Protein AF-A0A016SB82-F1 (afdb_monomer_lite)

pLDDT: mean 73.61, std 15.63, range [39.56, 94.31]

Organism: NCBI:txid53326

Structure (mmCIF, N/CA/C/O backbone):
data_AF-A0A016SB82-F1
#
_entry.id   AF-A0A016SB82-F1
#
loop_
_atom_site.group_PDB
_atom_site.id
_atom_site.type_symbol
_atom_site.label_atom_id
_atom_site.label_alt_id
_atom_site.label_comp_id
_atom_site.label_asym_id
_atom_site.label_entity_id
_atom_site.label_seq_id
_atom_site.pdbx_PDB_ins_code
_atom_site.Cartn_x
_atom_site.Cartn_y
_atom_site.Cartn_z
_atom_site.occupancy
_atom_site.B_iso_or_equiv
_atom_site.auth_seq_id
_atom_site.auth_comp_id
_atom_site.auth_asym_id
_atom_site.auth_atom_id
_atom_site.pdbx_PDB_model_num
ATOM 1 N N . MET A 1 1 ? 33.632 -17.540 -8.692 1.00 56.72 1 MET A N 1
ATOM 2 C CA . MET A 1 1 ? 33.053 -16.509 -7.794 1.00 56.72 1 MET A CA 1
ATOM 3 C C . MET A 1 1 ? 31.520 -16.522 -7.680 1.00 56.72 1 MET A C 1
ATOM 5 O O . MET A 1 1 ? 31.001 -15.842 -6.813 1.00 56.72 1 MET A O 1
ATOM 9 N N . ARG A 1 2 ? 30.763 -17.311 -8.465 1.00 59.44 2 ARG 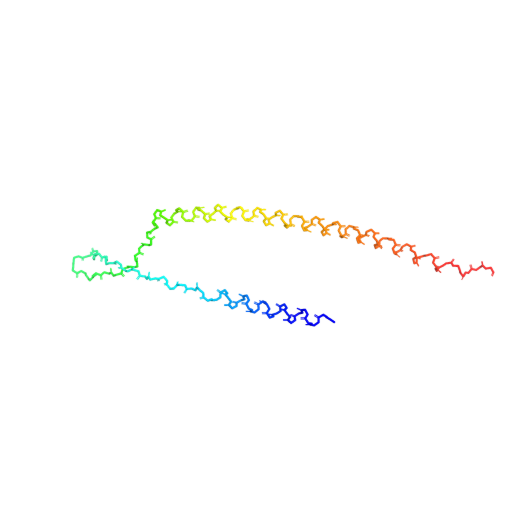A N 1
ATOM 10 C CA . ARG A 1 2 ? 29.282 -17.327 -8.400 1.00 59.44 2 ARG A CA 1
ATOM 11 C C . ARG A 1 2 ? 28.702 -17.972 -7.125 1.00 59.44 2 ARG A C 1
ATOM 13 O O . ARG A 1 2 ? 27.663 -17.539 -6.646 1.00 59.44 2 ARG A O 1
ATOM 20 N N . SER A 1 3 ? 29.399 -18.949 -6.536 1.00 67.38 3 SER A N 1
ATOM 21 C CA . SER A 1 3 ? 28.922 -19.684 -5.349 1.00 67.38 3 SER A CA 1
ATOM 22 C C . SER A 1 3 ? 28.844 -18.824 -4.083 1.00 67.38 3 SER A C 1
ATOM 24 O O . SER A 1 3 ? 27.919 -18.982 -3.293 1.00 67.38 3 SER A O 1
ATOM 26 N N . SER A 1 4 ? 29.788 -17.901 -3.887 1.00 73.25 4 SER A N 1
ATOM 27 C CA . SER A 1 4 ? 29.856 -17.080 -2.672 1.00 73.25 4 SER A CA 1
ATOM 28 C C . SER A 1 4 ? 28.705 -16.077 -2.599 1.00 73.25 4 SER A C 1
ATOM 30 O O . SER A 1 4 ? 28.134 -15.873 -1.533 1.00 73.25 4 SER A O 1
ATOM 32 N N . HIS A 1 5 ? 28.305 -15.510 -3.742 1.00 74.62 5 HIS A N 1
ATOM 33 C CA . HIS A 1 5 ? 27.167 -14.594 -3.810 1.00 74.62 5 HIS A CA 1
ATOM 34 C C . HIS A 1 5 ? 25.849 -15.293 -3.478 1.00 74.62 5 HIS A C 1
ATOM 36 O O . HIS A 1 5 ? 25.061 -14.741 -2.721 1.00 74.62 5 HIS A O 1
ATOM 42 N N . VAL A 1 6 ? 25.636 -16.519 -3.970 1.00 82.38 6 VAL A N 1
ATOM 43 C CA . VAL A 1 6 ? 24.415 -17.294 -3.687 1.00 82.38 6 VAL A CA 1
ATOM 44 C C . VAL A 1 6 ? 24.297 -17.621 -2.196 1.00 82.38 6 VAL A C 1
ATOM 46 O O . VAL A 1 6 ? 23.222 -17.475 -1.621 1.00 82.38 6 VAL A O 1
ATOM 49 N N . VAL A 1 7 ? 25.402 -17.990 -1.541 1.00 82.94 7 VAL A N 1
ATOM 50 C CA . VAL A 1 7 ? 25.413 -18.271 -0.094 1.00 82.94 7 VAL A CA 1
ATOM 51 C C . VAL A 1 7 ? 25.113 -17.009 0.717 1.00 82.94 7 VAL A C 1
ATOM 53 O O . VAL A 1 7 ? 24.285 -17.053 1.623 1.00 82.94 7 VAL A O 1
ATOM 56 N N . VAL A 1 8 ? 25.717 -15.870 0.367 1.00 83.44 8 VAL A N 1
ATOM 57 C CA . VAL A 1 8 ? 25.440 -14.589 1.038 1.00 83.44 8 VAL A CA 1
ATOM 58 C C . VAL A 1 8 ? 23.974 -14.185 0.866 1.00 83.44 8 VAL A C 1
ATOM 60 O O . VAL A 1 8 ? 23.344 -13.770 1.836 1.00 83.44 8 VAL A O 1
ATOM 63 N N . LEU A 1 9 ? 23.406 -14.365 -0.329 1.00 84.44 9 LEU A N 1
ATOM 64 C CA . LEU A 1 9 ? 22.005 -14.048 -0.623 1.00 84.44 9 LEU A CA 1
ATOM 65 C C . LEU A 1 9 ? 21.035 -14.939 0.171 1.00 84.44 9 LEU A C 1
ATOM 67 O O . LEU A 1 9 ? 20.040 -14.452 0.698 1.00 84.44 9 LEU A O 1
ATOM 71 N N . LEU A 1 10 ? 21.340 -16.231 0.321 1.00 82.94 10 LEU A N 1
ATOM 72 C CA . LEU A 1 10 ? 20.531 -17.150 1.128 1.00 82.94 10 LEU A CA 1
ATOM 73 C C . LEU A 1 10 ? 20.598 -16.824 2.626 1.00 82.94 10 LEU A C 1
ATOM 75 O O . LEU A 1 10 ? 19.574 -16.863 3.311 1.00 82.94 10 LEU A O 1
ATOM 79 N N . VAL A 1 11 ? 21.779 -16.465 3.137 1.00 84.25 11 VAL A N 1
ATOM 80 C CA . VAL A 1 11 ? 21.963 -16.088 4.548 1.00 84.25 11 VAL A CA 1
ATOM 81 C C . VAL A 1 11 ? 21.223 -14.788 4.871 1.00 84.25 11 VAL A C 1
ATOM 83 O O . VAL A 1 11 ? 20.547 -14.706 5.899 1.00 84.25 11 VAL A O 1
ATOM 86 N N . THR A 1 12 ? 21.279 -13.787 3.988 1.00 82.94 12 THR A N 1
ATOM 87 C CA . THR A 1 12 ? 20.548 -12.526 4.187 1.00 82.94 12 THR A CA 1
ATOM 88 C C . THR A 1 12 ? 19.034 -12.733 4.115 1.00 82.94 12 THR A C 1
ATOM 90 O O . THR A 1 12 ? 18.315 -12.224 4.978 1.00 82.94 12 THR A O 1
ATOM 93 N N . LEU A 1 13 ? 18.537 -13.548 3.177 1.00 83.75 13 LEU A N 1
ATOM 94 C CA . LEU A 1 13 ? 17.119 -13.932 3.098 1.00 83.75 13 LEU A CA 1
ATOM 95 C C . LEU A 1 13 ? 16.628 -14.643 4.366 1.00 83.75 13 LEU A C 1
ATOM 97 O O . LEU A 1 13 ? 15.551 -14.324 4.875 1.00 83.75 13 LEU A O 1
ATOM 101 N N . ALA A 1 14 ? 17.419 -15.569 4.912 1.00 79.31 14 ALA A N 1
ATOM 102 C CA . ALA A 1 14 ? 17.079 -16.280 6.144 1.00 79.31 14 ALA A CA 1
ATOM 103 C C . ALA A 1 14 ? 17.029 -15.343 7.371 1.00 79.31 14 ALA A C 1
ATOM 105 O O . ALA A 1 14 ? 16.137 -15.460 8.222 1.00 79.31 14 ALA A O 1
ATOM 106 N N . ALA A 1 15 ? 17.937 -14.365 7.447 1.00 78.56 15 ALA A N 1
ATOM 107 C CA . ALA A 1 15 ? 17.943 -13.355 8.505 1.00 78.56 15 ALA A CA 1
ATOM 108 C C . ALA A 1 15 ? 16.729 -12.404 8.411 1.00 78.56 15 ALA A C 1
ATOM 110 O O . ALA A 1 15 ? 16.077 -12.112 9.414 1.00 78.56 15 ALA A O 1
ATOM 111 N N . LEU A 1 16 ? 16.351 -11.986 7.200 1.00 75.94 16 LEU A N 1
ATOM 112 C CA . LEU A 1 16 ? 15.148 -11.178 6.967 1.00 75.94 16 LEU A CA 1
ATOM 113 C C . LEU A 1 16 ? 13.867 -11.945 7.331 1.00 75.94 16 LEU A C 1
ATOM 115 O O . LEU A 1 16 ? 13.003 -11.418 8.034 1.00 75.94 16 LEU A O 1
ATOM 119 N N . ALA A 1 17 ? 13.753 -13.214 6.930 1.00 74.31 17 ALA A N 1
ATOM 120 C CA . ALA A 1 17 ? 12.584 -14.040 7.235 1.00 74.31 17 ALA A CA 1
ATOM 121 C C . ALA A 1 17 ? 12.388 -14.276 8.746 1.00 74.31 17 ALA A C 1
ATOM 123 O O . ALA A 1 17 ? 11.253 -14.331 9.232 1.00 74.31 17 ALA A O 1
ATOM 124 N N . SER A 1 18 ? 13.481 -14.396 9.505 1.00 64.56 18 SER A N 1
ATOM 125 C CA . SER A 1 18 ? 13.427 -14.566 10.962 1.00 64.56 18 SER A CA 1
ATOM 126 C C . SER A 1 18 ? 13.049 -13.271 11.695 1.00 64.56 18 SER A C 1
ATOM 128 O O . SER A 1 18 ? 12.249 -13.323 12.632 1.00 64.56 18 SER A O 1
ATOM 130 N N . ALA A 1 19 ? 13.486 -12.102 11.212 1.00 62.50 19 ALA A N 1
ATOM 131 C CA . ALA A 1 19 ? 13.090 -10.801 11.762 1.00 62.50 19 ALA A CA 1
ATOM 132 C C . ALA A 1 19 ? 11.578 -10.515 11.628 1.00 62.50 19 ALA A C 1
ATOM 134 O O . ALA A 1 19 ? 10.969 -9.925 12.524 1.00 62.50 19 ALA A O 1
ATOM 135 N N . PHE A 1 20 ? 10.937 -10.988 10.554 1.00 61.38 20 PHE A N 1
ATOM 136 C CA . PHE A 1 20 ? 9.496 -10.800 10.336 1.00 61.38 20 PHE A CA 1
ATOM 137 C C . PHE A 1 20 ? 8.601 -11.669 11.240 1.00 61.38 20 PHE A C 1
ATOM 139 O O . PHE A 1 20 ? 7.452 -11.303 11.498 1.00 61.38 20 PHE A O 1
ATOM 146 N N . LYS A 1 21 ? 9.098 -12.795 11.775 1.00 58.50 21 LYS A N 1
ATOM 147 C CA . LYS A 1 21 ? 8.306 -13.686 12.650 1.00 58.50 21 LYS A CA 1
ATOM 148 C C . LYS A 1 21 ? 8.139 -13.168 14.087 1.00 58.50 21 LYS A C 1
ATOM 150 O O . LYS A 1 21 ? 7.251 -13.640 14.794 1.00 58.50 21 LYS A O 1
ATOM 155 N N . ALA A 1 22 ? 8.939 -12.196 14.526 1.00 55.34 22 ALA A N 1
ATOM 156 C CA . ALA A 1 22 ? 9.147 -11.933 15.953 1.00 55.34 22 ALA A CA 1
ATOM 157 C C . ALA A 1 22 ? 8.177 -10.948 16.641 1.00 55.34 22 ALA A C 1
ATOM 159 O O . ALA A 1 22 ? 8.323 -10.710 17.836 1.00 55.34 22 ALA A O 1
ATOM 160 N N . LYS A 1 23 ? 7.176 -10.358 15.970 1.00 55.66 23 LYS A N 1
ATOM 161 C CA . LYS A 1 23 ? 6.280 -9.379 16.632 1.00 55.66 23 LYS A CA 1
ATOM 162 C C . LYS A 1 23 ? 4.800 -9.558 16.298 1.00 55.66 23 LYS A C 1
ATOM 164 O O . LYS A 1 23 ? 4.143 -8.638 15.821 1.00 55.66 23 LYS A O 1
ATOM 169 N N . LYS A 1 24 ? 4.225 -10.720 16.617 1.00 58.94 24 LYS A N 1
ATOM 170 C CA . LYS A 1 24 ? 2.771 -10.798 16.844 1.00 58.94 24 LYS A CA 1
ATOM 171 C C . LYS A 1 24 ? 2.492 -10.427 18.300 1.00 58.94 24 LYS A C 1
ATOM 173 O O . LYS A 1 24 ? 2.527 -11.287 19.173 1.00 58.94 24 LYS A O 1
ATOM 178 N N . GLN A 1 25 ? 2.233 -9.145 18.568 1.00 56.16 25 GLN A N 1
ATOM 179 C CA . GLN A 1 25 ? 1.651 -8.760 19.855 1.00 56.16 25 GLN A CA 1
ATOM 180 C C . GLN A 1 25 ? 0.292 -9.454 20.004 1.00 56.16 25 GLN A C 1
ATOM 182 O O . GLN A 1 25 ? -0.596 -9.274 19.164 1.00 56.16 25 GLN A O 1
ATOM 187 N N . LYS A 1 26 ? 0.140 -10.261 21.060 1.00 54.97 26 LYS A N 1
ATOM 188 C CA . LYS A 1 26 ? -1.159 -10.786 21.484 1.00 54.97 26 LYS A CA 1
ATOM 189 C C . LYS A 1 26 ? -2.024 -9.582 21.863 1.00 54.97 26 LYS A C 1
ATOM 191 O O . LYS A 1 26 ? -1.721 -8.892 22.828 1.00 54.97 26 LYS A O 1
ATOM 196 N N . LYS A 1 27 ? -3.050 -9.286 21.062 1.00 61.44 27 LYS A N 1
ATOM 197 C CA . LYS A 1 27 ? -4.071 -8.297 21.426 1.00 61.44 27 LYS A CA 1
ATOM 198 C C . LYS A 1 27 ? -4.843 -8.869 22.611 1.00 61.44 27 LYS A C 1
ATOM 200 O O . LYS A 1 27 ? -5.434 -9.933 22.470 1.00 61.44 27 LYS A O 1
ATOM 205 N N . GLU A 1 28 ? -4.811 -8.175 23.739 1.00 63.31 28 GLU A N 1
ATOM 206 C CA . GLU A 1 28 ? -5.648 -8.480 24.897 1.00 63.31 28 GLU A CA 1
ATOM 207 C C . GLU A 1 28 ? -7.126 -8.408 24.477 1.00 63.31 28 GLU A C 1
ATOM 209 O O . GLU A 1 28 ? -7.559 -7.433 23.851 1.00 63.31 28 GLU A O 1
ATOM 214 N N . GLU A 1 29 ? -7.869 -9.490 24.710 1.00 64.38 29 GLU A N 1
ATOM 215 C CA . GLU A 1 29 ? -9.276 -9.601 24.328 1.00 64.38 29 GLU A CA 1
ATOM 216 C C . GLU A 1 29 ? -10.145 -9.230 25.528 1.00 64.38 29 GLU A C 1
ATOM 218 O O . GLU A 1 29 ? -10.202 -9.960 26.512 1.00 64.38 29 GLU A O 1
ATOM 223 N N . VAL A 1 30 ? -10.809 -8.077 25.448 1.00 70.94 30 VAL A N 1
ATOM 224 C CA . VAL A 1 30 ? -11.766 -7.624 26.464 1.00 70.94 30 VAL A CA 1
ATOM 225 C C . VAL A 1 30 ? -13.120 -8.279 26.176 1.00 70.94 30 VAL A C 1
ATOM 227 O O . VAL A 1 30 ? -13.577 -8.263 25.031 1.00 70.94 30 VAL A O 1
ATOM 230 N N . PHE A 1 31 ? -13.763 -8.857 27.190 1.00 73.12 31 PHE A N 1
ATOM 231 C CA . PHE A 1 31 ? -15.105 -9.444 27.101 1.00 73.12 31 PHE A CA 1
ATOM 232 C C . PHE A 1 31 ? -16.118 -8.547 27.824 1.00 73.12 31 PHE A C 1
ATOM 234 O O . PHE A 1 31 ? -15.821 -8.020 28.893 1.00 73.12 31 PHE A O 1
ATOM 241 N N . VAL A 1 32 ? -17.309 -8.374 27.245 1.00 75.38 32 VAL A N 1
ATOM 242 C CA . VAL A 1 32 ? -18.420 -7.603 27.828 1.00 75.38 32 VAL A CA 1
ATOM 243 C C . VAL A 1 32 ? -19.561 -8.558 28.161 1.00 75.38 32 VAL A C 1
ATOM 245 O O . VAL A 1 32 ? -19.876 -9.457 27.379 1.00 75.38 32 VAL A O 1
ATOM 248 N N . GLN A 1 33 ? -20.171 -8.370 29.328 1.00 74.38 33 GLN A N 1
ATOM 249 C CA . GLN A 1 33 ? -21.332 -9.139 29.756 1.00 74.38 33 GLN A CA 1
ATOM 250 C C . GLN A 1 33 ? -22.592 -8.581 29.079 1.00 74.38 33 GLN A C 1
ATOM 252 O O . GLN A 1 33 ? -22.902 -7.398 29.212 1.00 74.38 33 GLN A O 1
ATOM 257 N N . VAL A 1 34 ? -23.298 -9.427 28.333 1.00 75.62 34 VAL A N 1
ATOM 258 C CA . VAL A 1 34 ? -24.559 -9.091 27.667 1.00 75.62 34 VAL A CA 1
ATOM 259 C C . VAL A 1 34 ? -25.715 -9.567 28.548 1.00 75.62 34 VAL A C 1
ATOM 261 O O . VAL A 1 34 ? -25.702 -10.731 28.972 1.00 75.62 34 VAL A O 1
ATOM 264 N N . PRO A 1 35 ? -26.701 -8.698 28.838 1.00 73.12 35 PRO A N 1
ATOM 265 C CA . PRO A 1 35 ? -27.906 -9.090 29.557 1.00 73.12 35 PRO A CA 1
ATOM 266 C C . PRO A 1 35 ? -28.650 -10.224 28.833 1.00 73.12 35 PRO A C 1
ATOM 268 O O . PRO A 1 35 ? -28.664 -10.250 27.603 1.00 73.12 35 PRO A O 1
ATOM 271 N N . PRO A 1 36 ? -29.265 -11.164 29.564 1.00 75.00 36 PRO A N 1
ATOM 272 C CA . PRO A 1 36 ? -30.016 -12.258 28.959 1.00 75.00 36 PRO A CA 1
ATOM 273 C C . PRO A 1 36 ? -31.284 -11.742 28.256 1.00 75.00 36 PRO A C 1
ATOM 275 O O . PRO A 1 36 ? -32.023 -10.935 28.814 1.00 75.00 36 PRO A O 1
ATOM 278 N N . ASP A 1 37 ? -31.571 -12.264 27.059 1.00 75.00 37 ASP A N 1
ATOM 279 C CA . ASP A 1 37 ? -32.775 -11.925 26.274 1.00 75.00 37 ASP A CA 1
ATOM 280 C C . ASP A 1 37 ? -34.083 -12.458 26.898 1.00 75.00 37 ASP A C 1
ATOM 282 O O . ASP A 1 37 ? -35.179 -12.107 26.464 1.00 75.00 37 ASP A O 1
ATOM 286 N N . VAL A 1 38 ? -33.978 -13.325 27.913 1.00 75.50 38 VAL A N 1
ATOM 287 C CA . VAL A 1 38 ? -35.110 -13.965 28.595 1.00 75.50 38 VAL A CA 1
ATOM 288 C C . VAL A 1 38 ? -35.047 -13.741 30.111 1.00 75.50 38 VAL A C 1
ATOM 290 O O . VAL A 1 38 ? -33.959 -13.811 30.696 1.00 75.50 38 VAL A O 1
ATOM 293 N N . PRO A 1 39 ? -36.194 -13.512 30.781 1.00 71.19 39 PRO A N 1
ATOM 294 C CA . PRO A 1 39 ? -36.233 -13.374 32.233 1.00 71.19 39 PRO A CA 1
ATOM 295 C C . PRO A 1 39 ? -35.815 -14.697 32.897 1.00 71.19 39 PRO A C 1
ATOM 297 O O . PRO A 1 39 ? -36.491 -15.712 32.752 1.00 71.19 39 PRO A O 1
ATOM 300 N N . GLY A 1 40 ? -34.679 -14.678 33.605 1.00 76.62 40 GLY A N 1
ATOM 301 C CA . GLY A 1 40 ? -34.097 -15.837 34.300 1.00 76.62 40 GLY A CA 1
ATOM 302 C C . GLY A 1 40 ? -32.909 -16.520 33.601 1.00 76.62 40 GLY A C 1
ATOM 303 O O . GLY A 1 40 ? -32.430 -17.531 34.105 1.00 76.62 40 GLY A O 1
ATOM 304 N N . GLY A 1 41 ? -32.424 -16.006 32.464 1.00 69.69 41 GLY A N 1
ATOM 305 C CA . GLY A 1 41 ? -31.255 -16.565 31.767 1.00 69.69 41 GLY A CA 1
ATOM 306 C C . GLY A 1 41 ? -29.902 -16.168 32.379 1.00 69.69 41 GLY A C 1
ATOM 307 O O . GLY A 1 41 ? -29.766 -15.089 32.952 1.00 69.69 41 GLY A O 1
ATOM 308 N N . GLU A 1 42 ? -28.878 -17.013 32.219 1.00 74.38 42 GLU A N 1
ATOM 309 C CA . GLU A 1 42 ? -27.501 -16.669 32.605 1.00 74.38 42 GLU A CA 1
ATOM 310 C C . GLU A 1 42 ? -26.890 -15.599 31.673 1.00 74.38 42 GLU A C 1
ATOM 312 O O . GLU A 1 42 ? -27.118 -15.637 30.455 1.00 74.38 42 GLU A O 1
ATOM 317 N N . PRO A 1 43 ? -26.083 -14.656 32.201 1.00 74.06 43 PRO A N 1
ATOM 318 C CA . PRO A 1 43 ? -25.413 -13.647 31.387 1.00 74.06 43 PRO A CA 1
ATOM 319 C C . PRO A 1 43 ?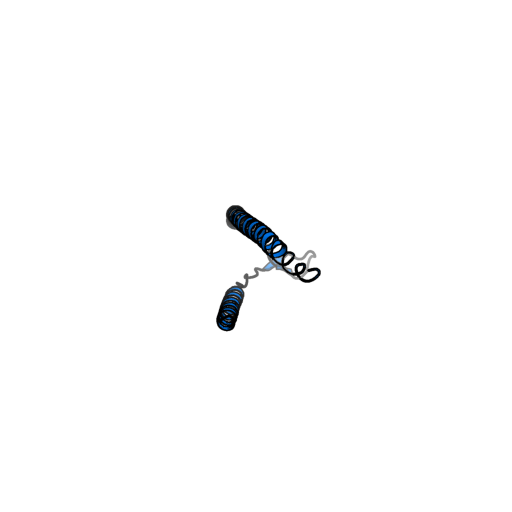 -24.417 -14.276 30.406 1.00 74.06 43 PRO A C 1
ATOM 321 O O . PRO A 1 43 ? -23.595 -15.113 30.784 1.00 74.06 43 PRO A O 1
ATOM 324 N N . ARG A 1 44 ? -24.427 -13.825 29.148 1.00 76.62 44 ARG A N 1
ATOM 325 C CA . ARG A 1 44 ? -23.463 -14.272 28.128 1.00 76.62 44 ARG A CA 1
ATOM 326 C C . ARG A 1 44 ? -22.304 -13.286 28.033 1.00 76.62 44 ARG A C 1
ATOM 328 O O . ARG A 1 44 ? -22.523 -12.087 27.891 1.00 76.62 44 ARG A O 1
ATOM 335 N N . TYR A 1 45 ? -21.067 -13.776 28.053 1.00 75.06 45 TYR A N 1
ATOM 336 C CA . TYR A 1 45 ? -19.887 -12.950 27.785 1.00 75.06 45 TYR A CA 1
ATOM 337 C C . TYR A 1 45 ? -19.562 -12.984 26.295 1.00 75.06 45 TYR A C 1
ATOM 339 O O . TYR A 1 45 ? -19.220 -14.033 25.750 1.00 75.06 45 TYR A O 1
ATOM 347 N N . VAL A 1 46 ? -19.656 -11.833 25.633 1.00 76.25 46 VAL A N 1
ATOM 348 C CA . VAL A 1 46 ? -19.272 -11.685 24.224 1.00 76.25 46 VAL A CA 1
ATOM 349 C C . VAL A 1 46 ? -17.995 -10.870 24.117 1.00 76.25 46 VAL A C 1
ATOM 351 O O . VAL A 1 46 ? -17.683 -10.031 24.963 1.00 76.25 46 VAL A O 1
ATOM 354 N N . LYS A 1 47 ? -17.232 -11.113 23.056 1.00 74.94 47 LYS A N 1
ATOM 355 C CA . LYS A 1 47 ? -16.028 -10.341 22.759 1.00 74.94 47 LYS A CA 1
ATOM 356 C C . LYS A 1 47 ? -16.404 -8.876 22.531 1.00 74.94 47 LYS A C 1
ATOM 358 O O . LYS A 1 47 ? -17.286 -8.596 21.719 1.00 74.94 47 LYS A O 1
ATOM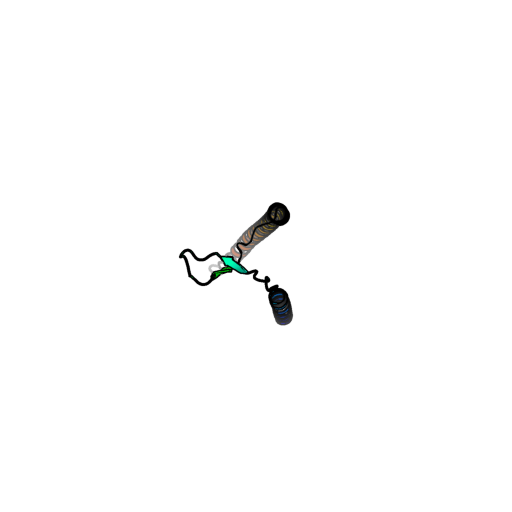 363 N N . ALA A 1 48 ? -15.739 -7.957 23.231 1.00 70.50 48 ALA A N 1
ATOM 364 C CA . ALA A 1 48 ? -16.008 -6.531 23.113 1.00 70.50 48 ALA A CA 1
ATOM 365 C C . ALA A 1 48 ? -15.846 -6.091 21.648 1.00 70.50 48 ALA A C 1
ATOM 367 O O . ALA A 1 48 ? -14.793 -6.357 21.046 1.00 70.50 48 ALA A O 1
ATOM 368 N N . PRO A 1 49 ? -16.839 -5.398 21.060 1.00 68.56 49 PRO A N 1
ATOM 369 C CA . PRO A 1 49 ? -16.658 -4.726 19.786 1.00 68.56 49 PRO A CA 1
ATOM 370 C C . PRO A 1 49 ? -15.453 -3.802 19.905 1.00 68.56 49 PRO A C 1
ATOM 372 O O . PRO A 1 49 ? -15.369 -2.984 20.822 1.00 68.56 49 PRO A O 1
ATOM 375 N N . LYS A 1 50 ? -14.480 -3.958 19.007 1.00 68.50 50 LYS A N 1
ATOM 376 C CA . LYS A 1 50 ? -13.274 -3.140 19.053 1.00 68.50 50 LYS A CA 1
ATOM 377 C C . LYS A 1 50 ? -13.625 -1.725 18.607 1.00 68.50 50 LYS A C 1
ATOM 379 O O . LYS A 1 50 ? -13.637 -1.438 17.413 1.00 68.50 50 LYS A O 1
ATOM 384 N N . VAL A 1 51 ? -13.935 -0.866 19.571 1.00 72.62 51 VAL A N 1
ATOM 385 C CA . VAL A 1 51 ? -14.229 0.543 19.320 1.00 72.62 51 VAL A CA 1
ATOM 386 C C . VAL A 1 51 ? -12.939 1.206 18.850 1.00 72.62 51 VAL A C 1
ATOM 388 O O . VAL A 1 51 ? -11.951 1.255 19.582 1.00 72.62 51 VAL A O 1
ATOM 391 N N . LEU A 1 52 ? -12.926 1.657 17.596 1.00 76.00 52 LEU A N 1
ATOM 392 C CA . LEU A 1 52 ? -11.835 2.474 17.077 1.00 76.00 52 LEU A CA 1
ATOM 393 C C . LEU A 1 52 ? -11.911 3.835 17.754 1.00 76.00 52 LEU A C 1
ATOM 395 O O . LEU A 1 52 ? -12.894 4.559 17.587 1.00 76.00 52 LEU A O 1
ATOM 399 N N . THR A 1 53 ? -10.873 4.171 18.510 1.00 86.25 53 THR A N 1
ATOM 400 C CA . THR A 1 53 ? -10.755 5.500 19.105 1.00 86.25 53 THR A CA 1
ATOM 401 C C . THR A 1 53 ? -10.519 6.547 18.010 1.00 86.25 53 THR A C 1
ATOM 403 O O . THR A 1 53 ? -10.044 6.220 16.920 1.00 86.25 53 THR A O 1
ATOM 406 N N . GLU A 1 54 ? -10.806 7.822 18.282 1.00 88.94 54 GLU A N 1
ATOM 407 C CA . GLU A 1 54 ? -10.493 8.916 17.343 1.00 88.94 54 GLU A CA 1
ATOM 408 C C . GLU A 1 54 ? -8.994 8.972 17.004 1.00 88.94 54 GLU A C 1
ATOM 410 O O . GLU A 1 54 ? -8.602 9.229 15.865 1.00 88.94 54 GLU A O 1
ATOM 415 N N . TYR A 1 55 ? -8.142 8.618 17.970 1.00 86.25 55 TYR A N 1
ATOM 416 C CA . TYR A 1 55 ? -6.709 8.465 17.747 1.00 86.25 55 TYR A CA 1
ATOM 417 C C . TYR A 1 55 ? -6.390 7.328 16.764 1.00 86.25 55 TYR A C 1
ATOM 419 O O . TYR A 1 55 ? -5.562 7.502 15.869 1.00 86.25 55 TYR A O 1
ATOM 427 N N . ASP A 1 56 ? -7.063 6.177 16.876 1.00 86.75 56 ASP A N 1
ATOM 428 C CA . ASP A 1 56 ? -6.875 5.064 15.938 1.00 86.75 56 ASP A CA 1
ATOM 429 C C . ASP A 1 56 ? -7.295 5.444 14.517 1.00 86.75 56 ASP A C 1
ATOM 431 O O . ASP A 1 56 ? -6.616 5.072 13.557 1.00 86.75 56 ASP A O 1
ATOM 435 N N . LYS A 1 57 ? -8.374 6.219 14.371 1.00 87.69 57 LYS A N 1
ATOM 436 C CA . LYS A 1 57 ? -8.816 6.739 13.069 1.00 87.69 57 LYS A CA 1
ATOM 437 C C . LYS A 1 57 ? -7.760 7.670 12.468 1.00 87.69 57 LYS A C 1
ATOM 439 O O . LYS A 1 57 ? -7.289 7.410 11.361 1.00 87.69 57 LYS A O 1
ATOM 444 N N . CYS A 1 58 ? -7.298 8.659 13.236 1.00 92.62 58 CYS A N 1
ATOM 445 C CA . CYS A 1 58 ? -6.235 9.582 12.824 1.00 92.62 58 CYS A CA 1
ATOM 446 C C . CYS A 1 58 ? -4.947 8.835 12.427 1.00 92.62 58 CYS A C 1
ATOM 448 O O . CYS A 1 58 ? -4.370 9.063 11.364 1.00 92.62 58 CYS A O 1
ATOM 450 N N . LYS A 1 59 ? -4.530 7.845 13.222 1.00 94.31 59 LYS A N 1
ATOM 451 C CA . LYS A 1 59 ? -3.358 7.008 12.927 1.00 94.31 59 LYS A CA 1
ATOM 452 C C . LYS A 1 59 ? -3.487 6.265 11.597 1.00 94.31 59 LYS A C 1
ATOM 454 O O . LYS A 1 59 ? -2.506 6.150 10.857 1.00 94.31 59 LYS A O 1
ATOM 459 N N . MET A 1 60 ? -4.669 5.733 11.296 1.00 90.38 60 MET A N 1
ATOM 460 C CA . MET A 1 60 ? -4.912 5.010 10.049 1.00 90.38 60 MET A CA 1
ATOM 461 C C . MET A 1 60 ? -4.906 5.941 8.833 1.00 90.38 60 MET A C 1
ATOM 463 O O . MET A 1 60 ? -4.377 5.558 7.788 1.00 90.38 60 MET A O 1
ATOM 467 N N . GLU A 1 61 ? -5.405 7.169 8.969 1.00 92.19 61 GLU A N 1
ATOM 468 C CA . GLU A 1 61 ? -5.317 8.187 7.917 1.00 92.19 61 GLU A CA 1
ATOM 469 C C . GLU A 1 61 ? -3.875 8.623 7.658 1.00 92.19 61 GLU A C 1
ATOM 471 O O . GLU A 1 61 ? -3.422 8.585 6.511 1.00 92.19 61 GLU A O 1
ATOM 476 N N . CYS A 1 62 ? -3.114 8.926 8.712 1.00 93.56 62 CYS A N 1
ATOM 477 C CA . CYS A 1 62 ? -1.690 9.249 8.604 1.00 93.56 62 CYS A CA 1
ATOM 478 C C . CYS A 1 62 ? -0.907 8.119 7.922 1.00 93.56 62 CYS A C 1
ATOM 480 O O . CYS A 1 62 ? -0.092 8.358 7.027 1.00 93.56 62 CYS A O 1
ATOM 482 N N . LYS A 1 63 ? -1.196 6.860 8.280 1.00 93.00 63 LYS A N 1
ATOM 483 C CA . LYS A 1 63 ? -0.604 5.694 7.616 1.00 93.00 63 LYS A CA 1
ATOM 484 C C . LYS A 1 63 ? -0.964 5.649 6.130 1.00 93.00 63 LYS A C 1
ATOM 486 O O . LYS A 1 63 ? -0.085 5.421 5.304 1.00 93.00 63 LYS A O 1
ATOM 491 N N . LYS A 1 64 ? -2.232 5.878 5.778 1.00 92.94 64 LYS A N 1
ATOM 492 C CA . LYS A 1 64 ? -2.698 5.861 4.384 1.00 92.94 64 LYS A CA 1
ATOM 493 C C . LYS A 1 64 ? -1.973 6.906 3.535 1.00 92.94 64 LYS A C 1
ATOM 495 O O . LYS A 1 64 ? -1.576 6.588 2.416 1.00 92.94 64 LYS A O 1
ATOM 500 N N . GLN A 1 65 ? -1.779 8.113 4.064 1.00 92.38 65 GLN A N 1
ATOM 501 C CA . GLN A 1 65 ? -1.061 9.187 3.372 1.00 92.38 65 GLN A CA 1
ATOM 502 C C . GLN A 1 65 ? 0.411 8.830 3.150 1.00 92.38 65 GLN A C 1
ATOM 504 O O . GLN A 1 65 ? 0.902 8.907 2.024 1.00 92.38 65 GLN A O 1
ATOM 509 N N . ARG A 1 66 ? 1.089 8.341 4.193 1.00 92.94 66 ARG A N 1
ATOM 510 C CA . ARG A 1 66 ? 2.480 7.881 4.102 1.00 92.94 66 ARG A CA 1
ATOM 511 C C . ARG A 1 66 ? 2.645 6.755 3.081 1.00 92.94 66 ARG A C 1
ATOM 513 O O . ARG A 1 66 ? 3.527 6.814 2.233 1.00 92.94 66 ARG A O 1
ATOM 520 N N . ASP A 1 67 ? 1.788 5.740 3.145 1.00 92.44 67 ASP A N 1
ATOM 521 C CA . ASP A 1 67 ? 1.861 4.593 2.238 1.00 92.44 67 ASP A CA 1
ATOM 522 C C . ASP A 1 67 ? 1.552 5.019 0.787 1.00 92.44 67 ASP A C 1
ATOM 524 O O . ASP A 1 67 ? 2.086 4.445 -0.159 1.00 92.44 67 ASP A O 1
ATOM 528 N N . ALA A 1 68 ? 0.713 6.042 0.583 1.00 90.25 68 ALA A N 1
ATOM 529 C CA . ALA A 1 68 ? 0.472 6.619 -0.737 1.00 90.25 68 ALA A CA 1
ATOM 530 C C . ALA A 1 68 ? 1.681 7.399 -1.278 1.00 90.25 68 ALA A C 1
ATOM 532 O O . ALA A 1 68 ? 1.972 7.277 -2.466 1.00 90.25 68 ALA A O 1
ATOM 533 N N . ALA A 1 69 ? 2.384 8.160 -0.435 1.00 87.38 69 ALA A N 1
ATOM 534 C CA . ALA A 1 69 ? 3.613 8.855 -0.820 1.00 87.38 69 ALA A CA 1
ATOM 535 C C . ALA A 1 69 ? 4.722 7.859 -1.195 1.00 87.38 69 ALA A C 1
ATOM 537 O O . ALA A 1 69 ? 5.245 7.912 -2.304 1.00 87.38 69 ALA A O 1
ATOM 538 N N . ASN A 1 70 ? 4.971 6.866 -0.337 1.00 88.00 70 ASN A N 1
ATOM 539 C CA . ASN A 1 70 ? 5.992 5.849 -0.580 1.00 88.00 70 ASN A CA 1
ATOM 540 C C . ASN A 1 70 ? 5.718 5.035 -1.857 1.00 88.00 70 ASN A C 1
ATOM 542 O O . ASN A 1 70 ? 6.631 4.775 -2.634 1.00 88.00 70 ASN A O 1
ATOM 546 N N . ARG A 1 71 ? 4.450 4.693 -2.138 1.00 87.56 71 ARG A N 1
ATOM 547 C CA . ARG A 1 71 ? 4.089 4.024 -3.398 1.00 87.56 71 ARG A CA 1
ATOM 548 C C . ARG A 1 71 ? 4.451 4.848 -4.632 1.00 87.56 71 ARG A C 1
ATOM 550 O O . ARG A 1 71 ? 4.859 4.263 -5.627 1.00 87.56 71 ARG A O 1
ATOM 557 N N . LYS A 1 72 ? 4.295 6.175 -4.592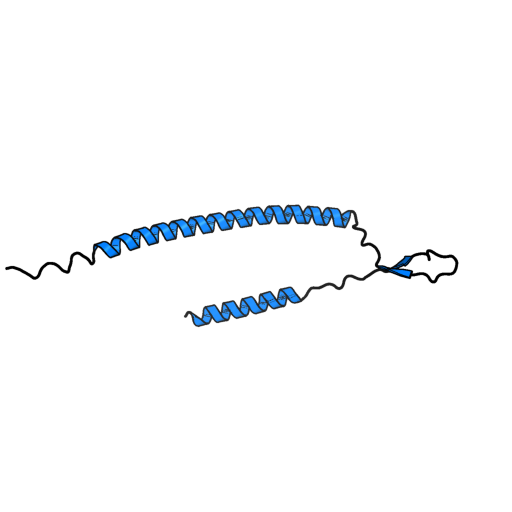 1.00 85.44 72 LYS A N 1
ATOM 558 C CA . LYS A 1 72 ? 4.641 7.037 -5.733 1.00 85.44 72 LYS A CA 1
ATOM 559 C C . LYS A 1 72 ? 6.143 7.009 -6.004 1.00 85.44 72 LYS A C 1
ATOM 561 O O . LYS A 1 72 ? 6.522 6.775 -7.144 1.00 85.44 72 LYS A O 1
ATOM 566 N N . GLU A 1 73 ? 6.957 7.157 -4.962 1.00 84.44 73 GLU A N 1
ATOM 567 C CA . GLU A 1 73 ? 8.425 7.082 -5.048 1.00 84.44 73 GLU A CA 1
ATOM 568 C C . GLU A 1 73 ? 8.900 5.714 -5.563 1.00 84.44 73 GLU A C 1
ATOM 570 O O . GLU A 1 73 ? 9.796 5.616 -6.399 1.00 84.44 73 GLU A O 1
ATOM 575 N N . HIS A 1 74 ? 8.256 4.634 -5.115 1.00 84.94 74 HIS A N 1
ATOM 576 C CA . HIS A 1 74 ? 8.600 3.290 -5.571 1.00 84.94 74 HIS A CA 1
ATOM 577 C C . HIS A 1 74 ? 8.262 3.072 -7.051 1.00 84.94 74 HIS A C 1
ATOM 579 O O . HIS A 1 74 ? 9.016 2.423 -7.773 1.00 84.94 74 HIS A O 1
ATOM 585 N N . ILE A 1 75 ? 7.132 3.612 -7.517 1.00 90.88 75 ILE A N 1
ATOM 586 C CA . ILE A 1 75 ? 6.726 3.518 -8.924 1.00 90.88 75 ILE A CA 1
ATOM 587 C C . ILE A 1 75 ? 7.670 4.328 -9.817 1.00 90.88 75 ILE A C 1
ATOM 589 O O . ILE A 1 75 ? 7.996 3.867 -10.908 1.00 90.88 75 ILE A O 1
ATOM 593 N N . THR A 1 76 ? 8.116 5.512 -9.386 1.00 90.50 76 THR A N 1
ATOM 594 C CA . THR A 1 76 ? 9.069 6.313 -10.171 1.00 90.50 76 THR A CA 1
ATOM 595 C C . THR A 1 76 ? 10.408 5.599 -10.309 1.00 90.50 76 THR A C 1
ATOM 597 O O . THR A 1 76 ? 10.879 5.444 -11.431 1.00 90.50 76 THR A O 1
ATOM 600 N N . ALA A 1 77 ? 10.945 5.045 -9.218 1.00 89.81 77 ALA A N 1
ATOM 601 C CA . ALA A 1 77 ? 12.188 4.275 -9.263 1.00 89.81 77 ALA A CA 1
ATOM 602 C C . ALA A 1 77 ? 12.088 3.046 -10.188 1.00 89.81 77 ALA A C 1
ATOM 604 O O . ALA A 1 77 ? 13.010 2.757 -10.944 1.00 89.81 77 ALA A O 1
ATOM 605 N N . LEU A 1 78 ? 10.953 2.336 -10.174 1.00 92.81 78 LEU A N 1
ATOM 606 C CA . LEU A 1 78 ? 10.736 1.190 -11.065 1.00 92.81 78 LEU A CA 1
ATOM 607 C C . LEU A 1 78 ? 10.648 1.599 -12.539 1.00 92.81 78 LEU A C 1
ATOM 609 O O . LEU A 1 78 ? 11.149 0.882 -13.398 1.00 92.81 78 LEU A O 1
ATOM 613 N N . ARG A 1 79 ? 10.033 2.745 -12.845 1.00 93.88 79 ARG A N 1
ATOM 614 C CA . ARG A 1 79 ? 9.974 3.264 -14.221 1.00 93.88 79 ARG A CA 1
ATOM 615 C C . ARG A 1 79 ? 11.349 3.657 -14.744 1.00 93.88 79 ARG A C 1
ATOM 617 O O . ARG A 1 79 ? 11.646 3.377 -15.896 1.00 93.88 79 ARG A O 1
ATOM 624 N N . GLU A 1 80 ? 12.179 4.270 -13.906 1.00 91.75 80 GLU A N 1
ATOM 625 C CA . GLU A 1 80 ? 13.562 4.605 -14.264 1.00 91.75 80 GLU A CA 1
ATOM 626 C C . GLU A 1 80 ? 14.393 3.346 -14.532 1.00 91.75 80 GLU A C 1
ATOM 628 O O . GLU A 1 80 ? 15.100 3.282 -15.534 1.00 91.75 80 GLU A O 1
ATOM 633 N N . GLN A 1 81 ? 14.258 2.317 -13.688 1.00 91.88 81 GLN A N 1
ATOM 634 C CA . GLN A 1 81 ? 14.922 1.029 -13.909 1.00 91.88 81 GLN A CA 1
ATOM 635 C C . GLN A 1 81 ? 14.458 0.354 -15.203 1.00 91.88 81 GLN A C 1
ATOM 637 O O . GLN A 1 81 ? 15.291 -0.167 -15.937 1.00 91.88 81 GLN A O 1
ATOM 642 N N . LEU A 1 82 ? 13.156 0.384 -15.508 1.00 92.81 82 LEU A N 1
ATOM 643 C CA . LEU A 1 82 ? 12.636 -0.156 -16.766 1.00 92.81 82 LEU A CA 1
ATOM 644 C C . LEU A 1 82 ? 13.189 0.596 -17.976 1.00 92.81 82 LEU A C 1
ATOM 646 O O . LEU A 1 82 ? 13.673 -0.044 -18.897 1.00 92.81 82 LEU A O 1
ATOM 650 N N . ALA A 1 83 ? 13.200 1.930 -17.949 1.00 92.50 83 ALA A N 1
ATOM 651 C CA . ALA A 1 83 ? 13.750 2.723 -19.046 1.00 92.50 83 ALA A CA 1
ATOM 652 C C . ALA A 1 83 ? 15.250 2.452 -19.271 1.00 92.50 83 ALA A C 1
ATOM 654 O O . ALA A 1 83 ? 15.701 2.395 -20.413 1.00 92.50 83 ALA A O 1
ATOM 655 N N . ALA A 1 84 ? 16.022 2.261 -18.196 1.00 92.00 84 ALA A N 1
ATOM 656 C CA . ALA A 1 84 ? 17.432 1.890 -18.298 1.00 92.00 84 ALA A CA 1
ATOM 657 C C . ALA A 1 84 ? 17.610 0.501 -18.932 1.00 92.00 84 ALA A C 1
ATOM 659 O O . ALA A 1 84 ? 18.409 0.350 -19.852 1.00 92.00 84 ALA A O 1
ATOM 660 N N . LEU A 1 85 ? 16.829 -0.490 -18.492 1.00 90.06 85 LEU A N 1
ATOM 661 C CA . LEU A 1 85 ? 16.887 -1.849 -19.037 1.00 90.06 85 LEU A CA 1
ATOM 662 C C . LEU A 1 85 ? 16.415 -1.918 -20.494 1.00 90.06 85 LEU A C 1
ATOM 664 O O . LEU A 1 85 ? 17.041 -2.601 -21.296 1.00 90.06 85 LEU A O 1
ATOM 668 N N . GLU A 1 86 ? 15.362 -1.186 -20.862 1.00 88.81 86 GLU A N 1
ATOM 669 C CA . GLU A 1 86 ? 14.884 -1.101 -22.248 1.00 88.81 86 GLU A CA 1
ATOM 670 C C . GLU A 1 86 ? 15.944 -0.476 -23.172 1.00 88.81 86 GLU A C 1
ATOM 672 O O . GLU A 1 86 ? 16.134 -0.930 -24.301 1.00 88.81 86 GLU A O 1
ATOM 677 N N . ALA A 1 87 ? 16.686 0.532 -22.698 1.00 87.00 87 ALA A N 1
ATOM 678 C CA . ALA A 1 87 ? 17.792 1.121 -23.452 1.00 87.00 87 ALA A CA 1
ATOM 679 C C . ALA A 1 87 ? 18.985 0.158 -23.593 1.00 87.00 87 ALA A C 1
ATOM 681 O O . ALA A 1 87 ? 19.587 0.078 -24.666 1.00 87.00 87 ALA A O 1
ATOM 682 N N . GLU A 1 88 ? 19.315 -0.591 -22.537 1.00 85.31 88 GLU A N 1
ATOM 683 C CA . GLU A 1 88 ? 20.344 -1.636 -22.581 1.00 85.31 88 GLU A CA 1
ATOM 684 C C . GLU A 1 88 ? 19.960 -2.771 -23.544 1.00 85.31 88 GLU A C 1
ATOM 686 O O . GLU A 1 88 ? 20.799 -3.218 -24.327 1.00 85.31 88 GLU A O 1
ATOM 691 N N . GLU A 1 89 ? 18.695 -3.200 -23.549 1.00 81.69 89 GLU A N 1
ATOM 692 C CA . GLU A 1 89 ? 18.187 -4.222 -24.470 1.00 81.69 89 GLU A CA 1
ATOM 693 C C . GLU A 1 89 ? 18.223 -3.738 -25.925 1.00 81.69 89 GLU A C 1
ATOM 695 O O . GLU A 1 89 ? 18.682 -4.468 -26.803 1.00 81.69 89 GLU A O 1
ATOM 700 N N . ALA A 1 90 ? 17.827 -2.489 -26.190 1.00 80.81 90 ALA A N 1
ATOM 701 C CA . ALA A 1 90 ? 17.917 -1.901 -27.525 1.00 80.81 90 ALA A CA 1
ATOM 702 C C . ALA A 1 90 ? 19.371 -1.833 -28.032 1.00 80.81 90 ALA A C 1
ATOM 704 O O . ALA A 1 90 ? 19.633 -2.160 -29.191 1.00 80.81 90 ALA A O 1
ATOM 705 N N . ALA A 1 91 ? 20.324 -1.477 -27.163 1.00 78.62 91 ALA A N 1
ATOM 706 C CA . ALA A 1 91 ? 21.752 -1.456 -27.490 1.00 78.62 91 ALA A CA 1
ATOM 707 C C . ALA A 1 91 ? 22.340 -2.871 -27.702 1.00 78.62 91 ALA A C 1
ATOM 709 O O . ALA A 1 91 ? 23.200 -3.088 -28.566 1.00 78.62 91 ALA A O 1
ATOM 710 N N . ALA A 1 92 ? 21.866 -3.861 -26.941 1.00 77.50 92 ALA A N 1
ATOM 711 C CA . ALA A 1 92 ? 22.231 -5.265 -27.119 1.00 77.50 92 ALA A CA 1
ATOM 712 C C . ALA A 1 92 ? 21.658 -5.849 -28.426 1.00 77.50 92 ALA A C 1
ATOM 714 O O . ALA A 1 92 ? 22.343 -6.588 -29.131 1.00 77.50 92 ALA A O 1
ATOM 715 N N . ALA A 1 93 ? 20.432 -5.475 -28.800 1.00 73.69 93 ALA A N 1
ATOM 716 C CA . ALA A 1 93 ? 19.811 -5.888 -30.055 1.00 73.69 93 ALA A CA 1
ATOM 717 C C . ALA A 1 93 ? 20.511 -5.278 -31.282 1.00 73.69 93 ALA A C 1
ATOM 719 O O . ALA A 1 93 ? 20.718 -5.975 -32.276 1.00 73.69 93 ALA A O 1
ATOM 720 N N . SER A 1 94 ? 20.939 -4.010 -31.212 1.00 64.06 94 SER A N 1
ATOM 721 C CA . SER A 1 94 ? 21.710 -3.386 -32.297 1.00 64.06 94 SER A CA 1
ATOM 722 C C . SER A 1 94 ? 23.095 -4.013 -32.470 1.00 64.06 94 SER A C 1
ATOM 724 O O . SER A 1 94 ? 23.521 -4.236 -33.598 1.00 64.06 94 SER A O 1
ATOM 726 N N . SER A 1 95 ? 23.766 -4.382 -31.373 1.00 60.25 95 SER A N 1
ATOM 727 C CA . SER A 1 95 ? 25.088 -5.029 -31.432 1.00 60.25 95 SER A CA 1
ATOM 728 C C . SER A 1 95 ? 25.034 -6.502 -31.865 1.00 60.25 95 SER A C 1
ATOM 730 O O . SER A 1 95 ? 25.980 -6.994 -32.480 1.00 60.25 95 SER A O 1
ATOM 732 N N . ALA A 1 96 ? 23.919 -7.205 -31.637 1.00 58.47 96 ALA A N 1
ATOM 733 C CA . ALA A 1 96 ? 23.693 -8.550 -32.179 1.00 58.47 96 ALA A CA 1
ATOM 734 C C . ALA A 1 96 ? 23.438 -8.555 -33.705 1.00 58.47 96 ALA A C 1
ATOM 736 O O . ALA A 1 96 ? 23.755 -9.535 -34.386 1.00 58.47 96 ALA A O 1
ATOM 737 N N . GLY A 1 97 ? 22.905 -7.459 -34.260 1.00 52.28 97 GLY A N 1
ATOM 738 C CA . GLY A 1 97 ? 22.687 -7.288 -35.702 1.00 52.28 97 GLY A CA 1
ATOM 739 C C . GLY A 1 97 ? 23.970 -7.083 -36.518 1.00 52.28 97 GLY A C 1
ATOM 740 O O . GLY A 1 97 ? 24.007 -7.434 -37.694 1.00 52.28 97 GLY A O 1
ATOM 741 N N . GLU A 1 98 ? 25.045 -6.577 -35.908 1.00 50.25 98 GLU A N 1
ATOM 742 C CA . GLU A 1 98 ? 26.340 -6.387 -36.584 1.00 50.25 98 GLU A CA 1
ATOM 743 C C . GLU A 1 98 ? 27.217 -7.649 -36.592 1.00 50.25 98 GLU A C 1
ATOM 745 O O . GLU A 1 98 ? 28.017 -7.835 -37.510 1.00 50.25 98 GLU A O 1
ATOM 750 N N . ALA A 1 99 ? 27.032 -8.567 -35.637 1.00 49.62 99 ALA A N 1
ATOM 751 C CA . ALA A 1 99 ? 27.788 -9.821 -35.590 1.00 49.62 99 ALA A CA 1
ATOM 752 C C . ALA A 1 99 ? 27.350 -10.829 -36.671 1.00 49.62 99 ALA A C 1
ATOM 754 O O . ALA A 1 99 ? 28.170 -11.579 -37.187 1.00 49.62 99 ALA A O 1
ATOM 755 N N . THR A 1 100 ? 26.080 -10.817 -37.086 1.00 48.44 100 THR A N 1
ATOM 756 C CA . THR A 1 100 ? 25.558 -11.785 -38.073 1.00 48.44 100 THR A CA 1
ATOM 757 C C . THR A 1 100 ? 25.839 -11.417 -39.535 1.00 48.44 100 THR A C 1
ATOM 759 O O . THR A 1 100 ? 25.687 -12.265 -40.409 1.00 48.44 100 THR A O 1
ATOM 762 N N . ASN A 1 101 ? 26.309 -10.197 -39.824 1.00 45.69 101 ASN A N 1
ATOM 763 C CA . ASN A 1 101 ? 26.639 -9.764 -41.192 1.00 45.69 101 ASN A CA 1
ATOM 764 C C . ASN A 1 101 ? 28.117 -10.017 -41.572 1.00 45.69 101 ASN A C 1
ATOM 766 O O . ASN A 1 101 ? 28.473 -10.001 -42.745 1.00 45.69 101 ASN A O 1
ATOM 770 N N . SER A 1 102 ? 28.996 -10.295 -40.602 1.00 44.97 102 SER A N 1
ATOM 771 C CA . SER A 1 102 ? 30.422 -10.544 -40.889 1.00 44.97 102 SER A CA 1
ATOM 772 C C . SER A 1 102 ? 30.770 -12.018 -41.133 1.00 44.97 102 SER A C 1
ATOM 774 O O . SER A 1 102 ? 31.816 -12.299 -41.714 1.00 44.97 102 SER A O 1
ATOM 776 N N . GLU A 1 103 ? 29.905 -12.967 -40.762 1.00 45.78 103 GLU A N 1
ATOM 777 C CA . GLU A 1 103 ? 30.173 -14.408 -40.933 1.00 45.78 103 GLU A CA 1
ATOM 778 C C . GLU A 1 103 ? 29.658 -15.003 -42.254 1.00 45.78 103 GLU A C 1
ATOM 780 O O . GLU A 1 103 ? 30.073 -16.094 -42.621 1.00 45.78 103 GLU A O 1
ATOM 785 N N . GLN A 1 104 ? 28.841 -14.284 -43.036 1.00 42.69 104 GLN A N 1
ATOM 786 C CA . GLN A 1 104 ? 28.342 -14.784 -44.330 1.00 42.69 104 GLN A CA 1
ATOM 787 C C . GLN A 1 104 ? 29.203 -14.367 -45.542 1.00 42.69 104 GLN A C 1
ATOM 789 O O . GLN A 1 104 ? 28.894 -14.724 -46.677 1.00 42.69 104 GLN A O 1
ATOM 794 N N . SER A 1 105 ? 30.302 -13.631 -45.328 1.00 41.12 105 SER A N 1
ATOM 795 C CA . SER A 1 105 ? 31.196 -13.175 -46.407 1.00 41.12 105 SER A CA 1
ATOM 796 C C . SER A 1 105 ? 32.470 -14.023 -46.582 1.00 41.12 105 SER A C 1
ATOM 798 O O . SER A 1 105 ? 33.273 -13.699 -47.458 1.00 41.12 105 SER A O 1
ATOM 800 N N . SER A 1 106 ? 32.694 -15.082 -45.793 1.00 44.16 106 SER A N 1
ATOM 801 C CA . SER A 1 106 ? 33.929 -15.890 -45.877 1.00 44.16 106 SER A CA 1
ATOM 802 C C . SER A 1 106 ? 33.778 -17.263 -46.551 1.00 44.16 106 SER A C 1
ATOM 804 O O . SER A 1 106 ? 34.790 -17.883 -46.868 1.00 44.16 106 SER A O 1
ATOM 806 N N . GLU A 1 107 ? 32.562 -17.712 -46.876 1.00 44.91 107 GLU A N 1
ATOM 807 C CA . GLU A 1 107 ? 32.307 -18.975 -47.592 1.00 44.91 107 GLU A CA 1
ATOM 808 C C . GLU A 1 107 ? 31.745 -18.723 -49.002 1.00 44.91 107 GLU A C 1
ATOM 810 O O . GLU A 1 107 ? 30.620 -19.099 -49.308 1.00 44.91 107 GLU A O 1
ATOM 815 N N . ASN A 1 108 ? 32.483 -18.033 -49.878 1.00 45.94 108 ASN A N 1
ATOM 816 C CA . ASN A 1 108 ? 32.213 -18.087 -51.331 1.00 45.94 108 ASN A CA 1
ATOM 817 C C . ASN A 1 108 ? 33.395 -17.631 -52.210 1.00 45.94 108 ASN A C 1
ATOM 819 O O . ASN A 1 108 ? 33.211 -17.047 -53.275 1.00 45.94 108 ASN A O 1
ATOM 823 N N . VAL A 1 109 ? 34.636 -17.895 -51.786 1.00 51.66 109 VAL A N 1
ATOM 824 C CA . VAL A 1 109 ? 35.824 -17.730 -52.647 1.00 51.66 109 VAL A CA 1
ATOM 825 C C . VAL A 1 109 ? 36.639 -19.020 -52.620 1.00 51.66 109 VAL A C 1
ATOM 827 O O . VAL A 1 109 ? 37.708 -19.089 -52.022 1.00 51.66 109 VAL A O 1
ATOM 830 N N . SER A 1 110 ? 36.099 -20.084 -53.212 1.00 50.16 110 SER A N 1
ATOM 831 C CA . SER A 1 110 ? 36.862 -21.264 -53.649 1.00 50.16 110 SER A CA 1
ATOM 832 C C . SER A 1 110 ? 36.036 -22.099 -54.629 1.00 50.16 110 SER A C 1
ATOM 834 O O . SER A 1 110 ? 35.724 -23.246 -54.354 1.00 50.16 110 SER A O 1
ATOM 836 N N . GLU A 1 111 ? 35.675 -21.532 -55.780 1.00 47.72 111 GLU A N 1
ATOM 837 C CA . GLU A 1 111 ? 35.508 -22.323 -57.006 1.00 47.72 111 GLU A CA 1
ATOM 838 C C . GLU A 1 111 ? 35.632 -21.396 -58.226 1.00 47.72 111 GLU A C 1
ATOM 840 O O . GLU A 1 111 ? 35.022 -20.330 -58.261 1.00 47.72 111 GLU A O 1
ATOM 845 N N . ASN A 1 112 ? 36.447 -21.807 -59.200 1.00 39.56 112 ASN A N 1
ATOM 846 C CA . ASN A 1 112 ? 36.873 -21.110 -60.426 1.00 39.56 112 ASN A CA 1
ATOM 847 C C . ASN A 1 112 ? 37.922 -19.991 -60.295 1.00 39.56 112 ASN A C 1
ATOM 849 O O . ASN A 1 112 ? 37.574 -18.814 -60.342 1.00 39.56 112 ASN A O 1
ATOM 853 N N . VAL A 1 113 ? 39.207 -20.380 -60.302 1.00 40.53 113 VAL A N 1
ATOM 854 C CA . VAL A 1 113 ? 40.158 -20.103 -61.410 1.00 40.53 113 VAL A CA 1
ATOM 855 C C . VAL A 1 113 ? 41.118 -21.282 -61.538 1.00 40.53 113 VAL A C 1
ATOM 857 O O . VAL A 1 113 ? 41.629 -21.724 -60.486 1.00 40.53 113 VAL A O 1
#

Radius of gyration: 32.99 Å; chains: 1; bounding box: 76×32×96 Å

Sequence (113 aa):
MRSSHVVVLLVTLAALASAFKAKKQKKEEVFVQVPPDVPGGEPRYVKAPKVLTEYDKCKMECKKQRDAANRKEHITALREQLAALEAEEAAAASSAGEATNSEQSSENVSENV

Foldseek 3Di:
DVVVVVVVVVVVVVVVVVVVVPDPDDDDWDWDWDDDPDVPDDTDTDTDDPDQDPVNVVVVVVVVVVVVVVVVVVVVVVVVVVVVVVVVVVVVVVVVVVVVVVVVPPPDPPDDD

Secondary structure (DSSP, 8-state):
-HHHHHHHHHHHHHHHHHHHHS--------EEEEPPSSTTPPPEEEEPP----HHHHHHHHHHHHHHHHHHHHHHHHHHHHHHHHHHHHHHHHHHHHHHTTTSSSSSS--S--

=== Feature glossary ===
Legend for the data blocks above and below:

— What the protein is —

The amino-acid sequence is the protein's primary structure: the linear order of residues from the N-terminus to the C-terminus, written in one-letter code. Everything else here — the 3D coordinates, the secondary structure, the domain annotations — is ultimately a consequence of this string.

Database cross-references. InterPro integrates a dozen domain/family signature databases into unified entries with residue-range hits. GO terms attach function/process/location labels with evidence codes. CATH codes position the fold in a four-level structural taxonomy. Organism is the NCBI-taxonomy species name.

— Where its atoms are —

The mmCIF block holds the 3D Cartesian coordinates of each backbone atom (N, Cα, C, O) in ångströms. mmCIF is the PDB's canonical archive format — a tagged-loop text representation of the atomic model.

The six renders are orthographic views along the three Cartesian axes in both directions. Representation (cartoon, sticks, or surface) and color scheme (sequence-rainbow or by-chain) vary across proteins so the training set covers all the common visualization conventions.

— Local backbone conformation —

Secondary structure is the local, repeating backbone conformation. DSSP classifies it into eight states by reading the hydrogen-bond network: three helix types (H, G, I), two β types (E, B), two non-regular types (T, S), and unstructured coil (-).

SS3 is a coarse helix/strand/coil call (letters a/b/c) made by the P-SEA algorithm from inter-Cα distances and dihedrals. It is less detailed than DSSP but needs only Cα positions.

Backbone dihedral angles. Every residue except chain termini has a φ (preceding-C → N → Cα → C) and a ψ (N → Cα → C → next-N). They are reported in degrees following the IUPAC sign convention. Secondary structure is essentially a statement about which (φ, ψ) basin each residue occupies.

— Global shape and packing —

The geometric summary reports three shape descriptors. Rg (radius of gyration)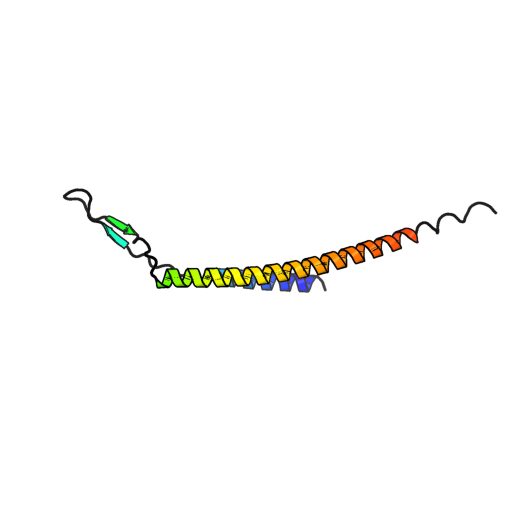 measures how spread out the Cα atoms are about their centre of mass; compact globular proteins have small Rg, elongated or unfolded ones large. Cα contacts (<8 Å, |i−j|>4) count long-range residue pairs in spatial proximity — high for tightly packed folds, near zero for rods or random coil. The bounding-box extents give the protein's footprint along x, y, z in Å.

Solvent accessibility: the surface area of each residue that a 1.4 Å water probe can touch, in Å². When only backbone atoms are present the absolute values are lower than full-atom SASA (side chains contribute most of the area) and are flagged as backbone-only.

Plot images: a contact map (which residues are close in 3D, as an N×N binary image), a Ramachandran scatter (backbone torsion angles, revealing secondary-structure composition at a glance), and — for AlphaFold struct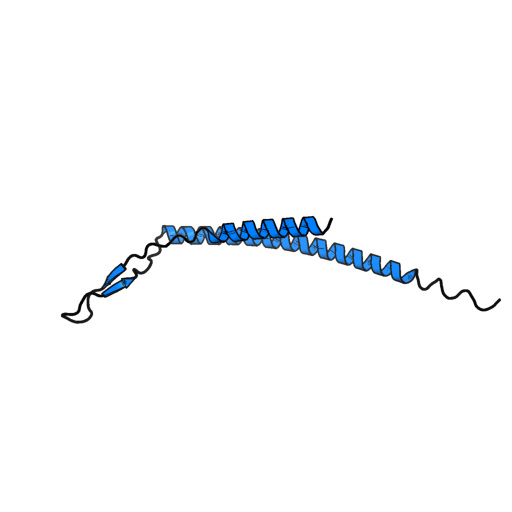ures — a PAE heatmap (pairwise prediction confidence).

— Structural neighborhood —

Foldseek's 3Di representation compresses backbone geometry into a per-residue letter drawn from a learned twenty-state alphabet. It captures the tertiary interaction pattern around each residue — which residues are packed against it in space, regardless of where they are in sequence.

Structural nearest neighbors (via Foldseek easy-search vs the PDB). Reported per hit: target PDB id, E-value, and alignment TM-score. A TM-score above ~0.5 is the conventional threshold for 'same fold'.

— Confidence and disorder —

pLDDT (predicted Local Distance Difference Test) is AlphaFold's per-residue confidence score, ranging from 0 to 100. Values above 90 indicate high confidence (typically well-packed cores); 70–90 is confident; 50–70 low confidence; below 50 usually means the region is disordered or the prediction is unreliable there. AlphaFold stores pLDDT in the mmCIF B-factor column.

For experimental (PDB) structures, the B-factor (temperature factor) quantifies the positional spread of each atom in the crystal — a combination of thermal vibration and static disorder — in units of Å². High B-factors mark flexible loops or poorly resolved regions; low B-factors mark the rigid, well-ordered core.

Predicted Aligned Error (PAE) is an AlphaFold confidence matrix: entry (i, j) is the expected error in the position of residue j, in ångströms, when the prediction is superimposed on the true structure at residue i. Low PAE within a block of residues means that block is internally rigid and well-predicted; high PAE between two blocks means their relative placement is uncertain even if each block individually is confident.